Protein AF-A0A7J4P2Q5-F1 (afdb_monomer_lite)

pLDDT: mean 91.99, std 11.83, range [43.25, 98.62]

Sequence (60 aa):
MSQLRMTPEYRVYFDELEAKLAKLYEIAGEARKKGLDASTEVEAQITRDIAERVEKMLGP

Structure (mmCIF, N/CA/C/O backbone):
data_AF-A0A7J4P2Q5-F1
#
_entry.id   AF-A0A7J4P2Q5-F1
#
loop_
_atom_site.group_PDB
_atom_site.id
_atom_site.type_symbol
_atom_site.label_atom_id
_atom_site.label_alt_id
_atom_site.label_comp_id
_atom_site.label_asym_id
_atom_site.label_entity_id
_atom_site.label_seq_id
_atom_site.pdbx_PDB_ins_code
_atom_site.Cartn_x
_atom_site.Cartn_y
_atom_site.Cartn_z
_atom_site.occupancy
_atom_site.B_iso_or_equiv
_atom_site.auth_seq_id
_atom_site.auth_comp_id
_atom_site.auth_asym_id
_atom_site.auth_atom_id
_atom_site.pdbx_PDB_model_num
ATOM 1 N N . MET A 1 1 ? 17.010 14.075 -16.050 1.00 43.25 1 MET A N 1
ATOM 2 C CA . MET A 1 1 ? 16.692 12.693 -15.636 1.00 43.25 1 MET A CA 1
ATOM 3 C C . MET A 1 1 ? 16.306 11.919 -16.885 1.00 43.25 1 MET A C 1
ATOM 5 O O . MET A 1 1 ? 15.278 12.228 -17.471 1.00 43.25 1 MET A O 1
ATOM 9 N N . SER A 1 2 ? 17.165 11.016 -17.363 1.00 47.34 2 SER A N 1
ATOM 10 C CA . SER A 1 2 ? 16.831 10.133 -18.488 1.00 47.34 2 SER A CA 1
ATOM 11 C C . SER A 1 2 ? 15.557 9.363 -18.142 1.00 47.34 2 SER A C 1
ATOM 13 O O . SER A 1 2 ? 15.519 8.703 -17.105 1.00 47.34 2 SER A O 1
ATOM 15 N N . GLN A 1 3 ? 14.522 9.453 -18.976 1.00 56.59 3 GLN A N 1
ATOM 16 C CA . GLN A 1 3 ? 13.346 8.593 -18.877 1.00 56.59 3 GLN A CA 1
ATOM 17 C C . GLN A 1 3 ? 13.819 7.149 -19.087 1.00 56.59 3 GLN A C 1
ATOM 19 O O . GLN A 1 3 ? 14.069 6.725 -20.214 1.00 56.59 3 GLN A O 1
ATOM 24 N N . LEU A 1 4 ? 14.024 6.412 -17.993 1.00 64.25 4 LEU A N 1
ATOM 25 C CA . LEU A 1 4 ? 14.324 4.984 -18.031 1.00 64.25 4 LEU A CA 1
ATOM 26 C C . LEU A 1 4 ? 13.143 4.284 -18.708 1.00 64.25 4 LEU A C 1
ATOM 28 O O . LEU A 1 4 ? 12.074 4.126 -18.121 1.00 64.25 4 LEU A O 1
ATOM 32 N N . ARG A 1 5 ? 13.313 3.901 -19.977 1.00 75.31 5 ARG A N 1
ATOM 33 C CA . ARG A 1 5 ? 12.352 3.035 -20.660 1.00 75.31 5 ARG A CA 1
ATOM 34 C C . ARG A 1 5 ? 12.454 1.650 -20.039 1.00 75.31 5 ARG A C 1
ATOM 36 O O . ARG A 1 5 ? 13.440 0.953 -20.255 1.00 75.31 5 ARG A O 1
ATOM 43 N N . MET A 1 6 ? 11.427 1.256 -19.289 1.00 82.62 6 MET A N 1
ATOM 44 C CA . MET A 1 6 ? 11.246 -0.144 -18.914 1.00 82.62 6 MET A CA 1
ATOM 45 C C . MET A 1 6 ?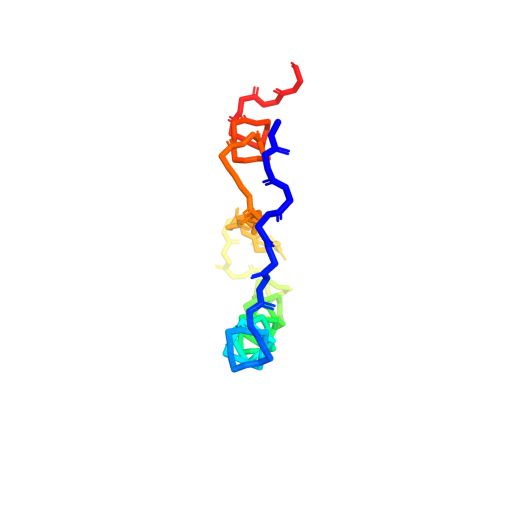 11.073 -0.973 -20.180 1.00 82.62 6 MET A C 1
ATOM 47 O O . MET A 1 6 ? 10.282 -0.614 -21.059 1.00 82.62 6 MET A O 1
ATOM 51 N N . THR A 1 7 ? 11.795 -2.086 -20.257 1.00 93.56 7 THR A N 1
ATOM 52 C CA . THR A 1 7 ? 11.501 -3.094 -21.271 1.00 93.56 7 THR A CA 1
ATOM 53 C C . THR A 1 7 ? 10.123 -3.708 -20.982 1.00 93.56 7 THR A C 1
ATOM 55 O O . THR A 1 7 ? 9.651 -3.647 -19.838 1.00 93.56 7 THR A O 1
ATOM 58 N N . PRO A 1 8 ? 9.446 -4.284 -21.988 1.00 93.75 8 PRO A N 1
ATOM 59 C CA . PRO A 1 8 ? 8.169 -4.963 -21.777 1.00 93.75 8 PRO A CA 1
ATOM 60 C C . PRO A 1 8 ? 8.232 -6.039 -20.683 1.00 93.75 8 PRO A C 1
ATOM 62 O O . PRO A 1 8 ? 7.317 -6.142 -19.874 1.00 93.75 8 PRO A O 1
ATOM 65 N N . GLU A 1 9 ? 9.335 -6.780 -20.5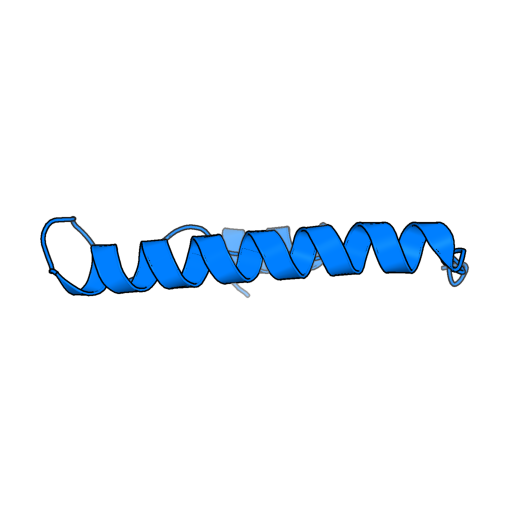99 1.00 94.56 9 GLU A N 1
ATOM 66 C CA . GLU A 1 9 ? 9.545 -7.847 -19.613 1.00 94.56 9 GLU A CA 1
ATOM 67 C C . GLU A 1 9 ? 9.644 -7.279 -18.194 1.00 94.56 9 GLU A C 1
ATOM 69 O O . GLU A 1 9 ? 9.017 -7.793 -17.269 1.00 94.56 9 GLU A O 1
ATOM 74 N N . TYR A 1 10 ? 10.382 -6.175 -18.025 1.00 93.81 10 TYR A N 1
ATOM 75 C CA . TYR A 1 10 ? 10.461 -5.478 -16.743 1.00 93.81 10 TYR A CA 1
ATOM 76 C C . TYR A 1 10 ? 9.105 -4.916 -16.318 1.00 93.81 10 TYR A C 1
ATOM 78 O O . TYR A 1 10 ? 8.783 -4.960 -15.135 1.00 93.81 10 TYR A O 1
ATOM 86 N N . ARG A 1 11 ? 8.297 -4.414 -17.259 1.00 92.44 11 ARG A N 1
ATOM 87 C CA . ARG A 1 11 ? 6.934 -3.958 -16.954 1.00 92.44 11 ARG A CA 1
ATOM 88 C C . ARG A 1 11 ? 6.084 -5.102 -16.409 1.00 92.44 11 ARG A C 1
ATOM 90 O O . ARG A 1 11 ? 5.549 -4.964 -15.320 1.00 92.44 11 ARG A O 1
ATOM 97 N N . VAL A 1 12 ? 6.038 -6.234 -17.113 1.00 96.25 12 VAL A N 1
ATOM 98 C CA . VAL A 1 12 ? 5.277 -7.417 -16.672 1.00 96.25 12 VAL A CA 1
ATOM 99 C C . VAL A 1 12 ? 5.729 -7.880 -15.286 1.00 96.25 12 VAL A C 1
ATOM 101 O O . VAL A 1 12 ? 4.897 -8.138 -14.421 1.00 96.25 12 VAL A O 1
ATOM 104 N N . TYR A 1 13 ? 7.040 -7.924 -15.041 1.00 95.88 13 TYR A N 1
ATOM 105 C CA . TYR A 1 13 ? 7.584 -8.286 -13.733 1.00 95.88 13 TYR A CA 1
ATOM 106 C C . TYR A 1 13 ? 7.105 -7.351 -12.612 1.00 95.88 13 TYR A C 1
ATOM 108 O O . TYR A 1 13 ? 6.670 -7.818 -11.560 1.00 95.88 13 TYR A O 1
ATOM 116 N N . PHE A 1 14 ? 7.169 -6.035 -12.826 1.00 94.69 14 PHE A N 1
ATOM 117 C CA . PHE A 1 14 ? 6.705 -5.068 -11.832 1.00 94.69 14 PHE A CA 1
ATOM 118 C C . PHE A 1 14 ? 5.187 -5.122 -11.636 1.00 94.69 14 PHE A C 1
ATOM 120 O O . PHE A 1 14 ? 4.744 -5.114 -10.490 1.00 94.69 14 PHE A O 1
ATOM 127 N N . ASP A 1 15 ? 4.407 -5.267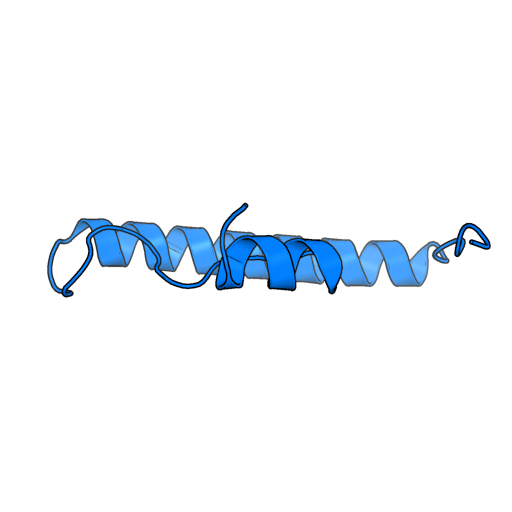 -12.709 1.00 95.69 15 ASP A N 1
ATOM 128 C CA . ASP A 1 15 ? 2.947 -5.402 -12.636 1.00 95.69 15 ASP A CA 1
ATOM 129 C C . ASP A 1 15 ? 2.552 -6.629 -11.789 1.00 95.69 15 ASP A C 1
ATOM 131 O O . ASP A 1 15 ? 1.649 -6.564 -10.950 1.00 95.69 15 ASP A O 1
ATOM 135 N N . GLU A 1 16 ? 3.271 -7.749 -11.933 1.00 98.25 16 GLU A N 1
ATOM 136 C CA . GLU A 1 16 ? 3.066 -8.928 -11.088 1.00 98.25 16 GLU A CA 1
ATOM 137 C C . GLU A 1 16 ? 3.388 -8.677 -9.610 1.00 98.25 16 GLU A C 1
ATOM 139 O O . GLU A 1 16 ? 2.684 -9.184 -8.729 1.00 98.25 16 GLU A O 1
ATOM 144 N N . LEU A 1 17 ? 4.469 -7.947 -9.319 1.00 97.88 17 LEU A N 1
ATOM 145 C CA . LEU A 1 17 ? 4.837 -7.598 -7.947 1.00 97.88 17 LEU A CA 1
ATOM 146 C C . LEU A 1 17 ? 3.784 -6.691 -7.310 1.00 97.88 17 LEU A C 1
ATOM 148 O O . LEU A 1 17 ? 3.376 -6.944 -6.175 1.00 97.88 17 LEU A O 1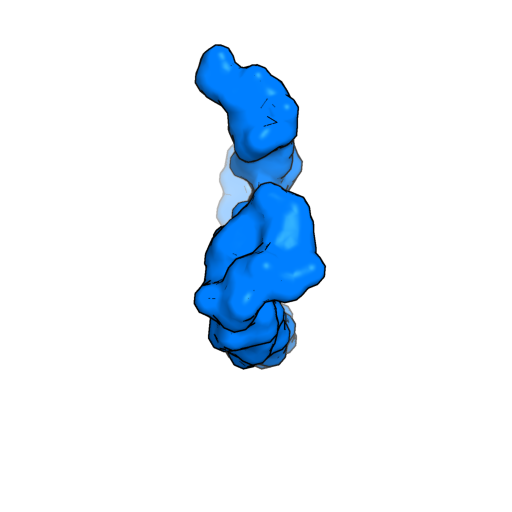
ATOM 152 N N . GLU A 1 18 ? 3.314 -5.678 -8.038 1.00 97.00 18 GLU A N 1
ATOM 153 C CA . GLU A 1 18 ? 2.272 -4.762 -7.573 1.00 97.00 18 GLU A CA 1
ATOM 154 C C . GLU A 1 18 ? 0.960 -5.506 -7.300 1.00 97.00 18 GLU A C 1
ATOM 156 O O . GLU A 1 18 ? 0.366 -5.328 -6.235 1.00 97.00 18 GLU A O 1
ATOM 161 N N . ALA A 1 19 ? 0.549 -6.413 -8.190 1.00 98.31 19 ALA A N 1
ATOM 162 C CA . ALA A 1 19 ? -0.657 -7.218 -7.999 1.00 98.31 19 ALA A CA 1
ATOM 163 C C . ALA A 1 19 ? -0.569 -8.123 -6.754 1.00 98.31 19 ALA A C 1
ATOM 165 O O . ALA A 1 19 ? -1.521 -8.222 -5.973 1.00 98.31 19 ALA A O 1
ATOM 166 N N . LYS A 1 20 ? 0.583 -8.771 -6.534 1.00 98.56 20 LYS A N 1
ATOM 167 C CA . LYS A 1 20 ? 0.818 -9.616 -5.349 1.00 98.56 20 LYS A CA 1
ATOM 168 C C . LYS A 1 20 ? 0.837 -8.779 -4.066 1.00 98.56 20 LYS A C 1
ATOM 170 O O . LYS A 1 20 ? 0.232 -9.186 -3.075 1.00 98.56 20 LYS A O 1
ATOM 175 N N . LEU A 1 21 ? 1.479 -7.610 -4.087 1.00 98.31 21 LEU A N 1
ATOM 176 C CA . LEU A 1 21 ? 1.504 -6.680 -2.956 1.00 98.31 21 LEU A CA 1
ATOM 177 C C . LEU A 1 21 ? 0.100 -6.169 -2.612 1.00 98.31 21 LEU A C 1
ATOM 179 O O . LEU A 1 21 ? -0.269 -6.177 -1.440 1.00 98.31 21 LEU A O 1
ATOM 183 N N . ALA A 1 22 ? -0.697 -5.785 -3.613 1.00 98.00 22 ALA A N 1
ATOM 184 C CA . ALA A 1 22 ? -2.069 -5.318 -3.419 1.00 98.00 22 ALA A CA 1
ATOM 185 C C . ALA A 1 22 ? -2.932 -6.376 -2.715 1.00 98.00 22 ALA A C 1
ATOM 187 O O . ALA A 1 22 ? -3.606 -6.072 -1.732 1.00 98.00 22 ALA A O 1
ATOM 188 N N . LYS A 1 23 ? -2.824 -7.641 -3.144 1.00 98.62 23 LYS A N 1
ATOM 189 C CA . LYS A 1 23 ? -3.511 -8.765 -2.495 1.00 98.62 23 LYS A CA 1
ATOM 190 C C . LYS A 1 23 ? -3.095 -8.940 -1.031 1.00 98.62 23 LYS A C 1
ATOM 192 O O . LYS A 1 23 ? -3.939 -9.197 -0.176 1.00 98.62 23 LYS A O 1
ATOM 197 N N . LEU A 1 24 ? -1.801 -8.822 -0.725 1.00 98.44 24 LEU A N 1
ATOM 198 C CA . LEU A 1 24 ? -1.314 -8.908 0.657 1.00 98.44 24 LEU A CA 1
ATOM 199 C C . LEU A 1 24 ? -1.841 -7.751 1.515 1.00 98.44 24 LEU A C 1
ATOM 201 O O . LEU A 1 24 ? -2.223 -7.973 2.662 1.00 98.44 24 LEU A O 1
ATOM 205 N N . TYR A 1 25 ? -1.902 -6.541 0.956 1.00 98.25 25 TYR A N 1
ATOM 206 C CA . TYR A 1 25 ? -2.451 -5.369 1.637 1.00 98.25 25 TYR A CA 1
ATOM 207 C C . TYR A 1 25 ? -3.935 -5.507 1.954 1.00 98.25 25 TYR A C 1
ATOM 209 O O . TYR A 1 25 ? -4.355 -5.140 3.047 1.00 98.25 25 TYR A O 1
ATOM 217 N N . GLU A 1 26 ? -4.719 -6.059 1.029 1.00 98.44 26 GLU A N 1
ATOM 218 C CA . GLU A 1 26 ? -6.139 -6.339 1.243 1.00 98.44 26 GLU A CA 1
ATOM 219 C C . GLU A 1 26 ? -6.331 -7.311 2.413 1.00 98.44 26 GLU A C 1
ATOM 221 O O . GLU A 1 26 ? -7.052 -7.005 3.361 1.00 98.44 26 GLU A O 1
ATOM 226 N N . ILE A 1 27 ? -5.605 -8.436 2.410 1.00 98.62 27 ILE A N 1
ATOM 227 C CA . ILE A 1 27 ? -5.648 -9.424 3.499 1.00 98.62 27 ILE A CA 1
ATOM 228 C C . ILE A 1 27 ? -5.252 -8.783 4.836 1.00 98.62 27 ILE A C 1
ATOM 230 O O . ILE A 1 27 ? -5.913 -9.009 5.852 1.00 98.62 27 ILE A O 1
ATOM 234 N N . ALA A 1 28 ? -4.187 -7.976 4.846 1.00 98.44 28 ALA A N 1
ATOM 235 C CA . ALA A 1 28 ? -3.749 -7.267 6.041 1.00 98.44 28 ALA A CA 1
ATOM 236 C C . ALA A 1 28 ? -4.811 -6.267 6.524 1.00 98.44 28 ALA A C 1
ATOM 238 O O . ALA A 1 28 ? -5.084 -6.207 7.719 1.00 98.44 28 ALA A O 1
ATOM 239 N N . GLY A 1 29 ? -5.456 -5.533 5.616 1.00 98.31 29 GLY A N 1
ATOM 240 C CA . GLY A 1 29 ? -6.539 -4.607 5.936 1.00 98.31 29 GLY A CA 1
ATOM 241 C C . GLY A 1 29 ? -7.736 -5.312 6.569 1.00 98.31 29 GLY A C 1
ATOM 242 O O . GLY A 1 29 ? -8.210 -4.890 7.622 1.00 98.31 29 GLY A O 1
ATOM 243 N N . GLU A 1 30 ? -8.178 -6.430 5.995 1.00 98.50 30 GLU A N 1
ATOM 244 C CA . GLU A 1 30 ? -9.255 -7.246 6.569 1.00 98.50 30 GLU A CA 1
ATOM 245 C C . GLU A 1 30 ? -8.889 -7.819 7.946 1.00 98.50 30 GLU A C 1
ATOM 247 O O . GLU A 1 30 ? -9.746 -7.933 8.824 1.00 98.50 30 GLU A O 1
ATOM 252 N N . ALA A 1 31 ? -7.615 -8.148 8.177 1.00 98.50 31 ALA A N 1
ATOM 253 C CA . ALA A 1 31 ? -7.140 -8.551 9.496 1.00 98.50 31 ALA A CA 1
ATOM 254 C C . ALA A 1 31 ? -7.165 -7.382 10.498 1.00 98.50 31 ALA A C 1
ATOM 256 O O . ALA A 1 31 ? -7.730 -7.534 11.583 1.00 98.50 31 ALA A O 1
ATOM 257 N N . ARG A 1 32 ? -6.622 -6.211 10.132 1.00 98.50 32 ARG A N 1
ATOM 258 C CA . ARG A 1 32 ? -6.555 -5.025 11.00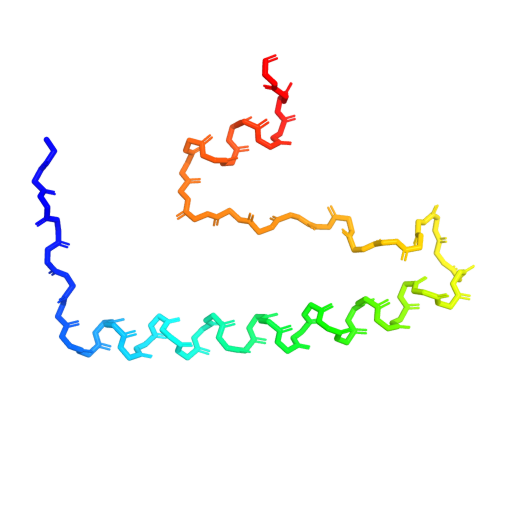5 1.00 98.50 32 ARG A CA 1
ATOM 259 C C . ARG A 1 32 ? -7.936 -4.489 11.382 1.00 98.50 32 ARG A C 1
ATOM 261 O O . ARG A 1 32 ? -8.158 -4.151 12.543 1.00 98.50 32 ARG A O 1
ATOM 268 N N . LYS A 1 33 ? -8.910 -4.534 10.466 1.00 98.25 33 LYS A N 1
ATOM 269 C CA . LYS A 1 33 ? -10.315 -4.158 10.728 1.00 98.25 33 LYS A CA 1
ATOM 270 C C . LYS A 1 33 ? -10.972 -4.941 11.869 1.00 98.25 33 LYS A C 1
ATOM 272 O O . LYS A 1 33 ? -11.967 -4.478 12.418 1.00 98.25 33 LYS A O 1
ATOM 277 N N . LYS A 1 34 ? -10.431 -6.102 12.259 1.00 98.31 34 LYS A N 1
ATOM 278 C CA . LYS A 1 34 ? -10.926 -6.872 13.413 1.00 98.31 34 LYS A CA 1
ATOM 279 C C . LYS A 1 34 ? -10.625 -6.208 14.760 1.00 98.31 34 LYS A C 1
ATOM 281 O O . LYS A 1 34 ? -11.169 -6.654 15.763 1.00 98.31 34 LYS A O 1
ATOM 286 N N . GLY A 1 35 ? -9.765 -5.185 14.797 1.00 98.12 35 GLY A N 1
ATOM 287 C CA . GLY A 1 35 ? -9.460 -4.430 16.016 1.00 98.12 35 GLY A CA 1
ATOM 288 C C . GLY A 1 35 ? -8.697 -5.233 17.070 1.00 98.12 35 GLY A C 1
ATOM 289 O O . GLY A 1 35 ? -8.839 -4.971 18.259 1.00 98.12 35 GLY A O 1
ATOM 290 N N . LEU A 1 36 ? -7.928 -6.238 16.639 1.00 98.00 36 LEU A N 1
ATOM 291 C CA . LEU A 1 36 ? -7.124 -7.092 17.524 1.00 98.00 36 LEU A CA 1
ATOM 292 C C . LEU A 1 36 ? -5.701 -6.552 17.748 1.00 98.00 36 LEU A C 1
ATOM 294 O O . LEU A 1 36 ? -5.004 -7.034 18.635 1.00 98.00 36 LEU A O 1
ATOM 298 N N . ASP A 1 37 ? -5.295 -5.559 16.957 1.00 97.62 37 ASP A N 1
ATOM 299 C CA . ASP A 1 37 ? -3.999 -4.884 17.021 1.00 97.62 37 ASP A CA 1
ATOM 300 C C . ASP A 1 37 ? -4.169 -3.423 17.475 1.00 97.62 37 ASP A C 1
ATOM 302 O O . ASP A 1 37 ? -5.281 -2.896 17.530 1.00 97.62 37 ASP A O 1
ATOM 306 N N . ALA A 1 38 ? -3.056 -2.738 17.755 1.00 97.00 38 ALA A N 1
ATOM 307 C CA . ALA A 1 38 ? -3.043 -1.341 18.210 1.00 97.00 38 ALA A CA 1
ATOM 308 C C . ALA A 1 38 ? -3.641 -0.333 17.204 1.00 97.00 38 ALA A C 1
ATOM 310 O O . ALA A 1 38 ? -4.014 0.772 17.593 1.00 97.00 38 ALA A O 1
ATOM 311 N N . SER A 1 39 ? -3.734 -0.706 15.924 1.00 97.62 39 SER A N 1
ATOM 312 C CA . SER A 1 39 ? -4.354 0.087 14.862 1.00 97.62 39 SER A CA 1
ATOM 313 C C . SER A 1 39 ? -5.281 -0.783 14.018 1.00 97.62 39 SER A C 1
ATOM 315 O O . SER A 1 39 ? -4.949 -1.930 13.701 1.00 97.62 39 SER A O 1
ATOM 317 N N . THR A 1 40 ? -6.415 -0.210 13.607 1.00 97.94 40 THR A N 1
ATOM 318 C CA . THR A 1 40 ? -7.379 -0.833 12.686 1.00 97.94 40 THR A CA 1
ATOM 319 C C . THR A 1 40 ? -7.003 -0.674 11.214 1.00 97.94 40 THR A C 1
ATOM 321 O O . THR A 1 40 ? -7.723 -1.152 10.339 1.00 97.94 40 THR A O 1
ATOM 324 N N . GLU A 1 41 ? -5.871 -0.030 10.932 1.00 97.62 41 GLU A N 1
ATOM 325 C CA . GLU A 1 41 ? -5.342 0.189 9.589 1.00 97.62 41 GLU A CA 1
ATOM 326 C C . GLU A 1 41 ? -3.980 -0.490 9.412 1.00 97.62 41 GLU A C 1
ATOM 328 O O . GLU A 1 41 ? -3.266 -0.781 10.376 1.00 97.62 41 GLU A O 1
ATOM 333 N N . VAL A 1 42 ? -3.610 -0.761 8.158 1.00 97.88 42 VAL A N 1
ATOM 334 C CA . VAL A 1 42 ? -2.277 -1.276 7.829 1.00 97.88 42 VAL A CA 1
ATOM 335 C C . VAL A 1 42 ? -1.260 -0.154 8.027 1.00 97.88 42 VAL A C 1
ATOM 337 O O . VAL A 1 42 ? -1.302 0.850 7.327 1.00 97.88 42 VAL A O 1
ATOM 340 N N . GLU A 1 43 ? -0.341 -0.338 8.973 1.00 95.88 43 GLU A N 1
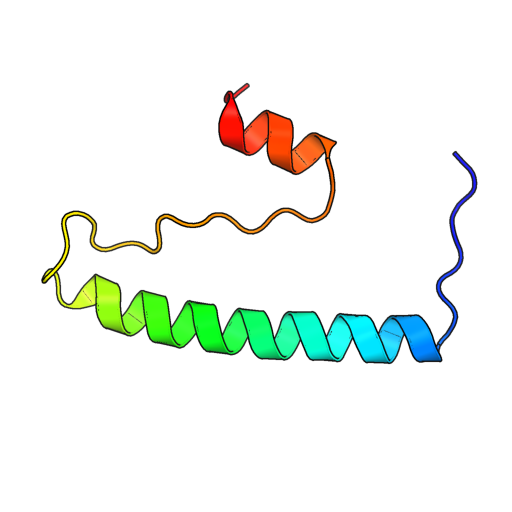ATOM 341 C CA . GLU A 1 43 ? 0.643 0.689 9.352 1.00 95.88 43 GLU A CA 1
ATOM 342 C C . GLU A 1 43 ? 1.810 0.818 8.370 1.00 95.88 43 GLU A C 1
ATOM 344 O O . GLU A 1 43 ? 2.396 1.891 8.233 1.00 95.88 43 GLU A O 1
ATOM 349 N N . ALA A 1 44 ? 2.168 -0.272 7.683 1.00 93.94 44 ALA A N 1
ATOM 350 C CA . ALA A 1 44 ? 3.136 -0.187 6.599 1.00 93.94 44 ALA A CA 1
ATOM 351 C C . ALA A 1 44 ? 2.607 0.795 5.545 1.00 93.94 44 ALA A C 1
ATOM 353 O O . ALA A 1 44 ? 1.400 0.865 5.309 1.00 93.94 44 ALA A O 1
ATOM 354 N N . GLN A 1 45 ? 3.495 1.536 4.887 1.00 94.19 45 GLN A N 1
ATOM 355 C CA . GLN A 1 45 ? 3.137 2.429 3.788 1.00 94.19 45 GLN A CA 1
ATOM 356 C C . GLN A 1 45 ? 3.901 2.025 2.525 1.00 94.19 45 GLN A C 1
ATOM 358 O O . GLN A 1 45 ? 5.114 1.818 2.558 1.00 94.19 45 GLN A O 1
ATOM 363 N N . ILE A 1 46 ? 3.195 1.912 1.397 1.00 94.38 46 ILE A N 1
ATOM 364 C CA . ILE A 1 46 ? 3.803 1.607 0.092 1.00 94.38 46 ILE A CA 1
ATOM 365 C C . ILE A 1 46 ? 4.462 2.875 -0.457 1.00 94.38 46 ILE A C 1
ATOM 367 O O . ILE A 1 46 ? 3.847 3.935 -0.418 1.00 94.38 46 ILE A O 1
ATOM 371 N N . THR A 1 47 ? 5.677 2.770 -0.995 1.00 94.88 47 THR A N 1
ATOM 372 C CA . THR A 1 47 ? 6.422 3.873 -1.635 1.00 94.88 47 THR A CA 1
ATOM 373 C C . THR A 1 47 ? 6.940 3.414 -2.994 1.00 94.88 47 THR A C 1
ATOM 375 O O . THR A 1 47 ? 7.442 2.292 -3.085 1.00 94.88 47 THR A O 1
ATOM 378 N N . ARG A 1 48 ? 6.887 4.263 -4.020 1.00 90.94 48 ARG A N 1
ATOM 379 C CA . ARG A 1 48 ? 7.372 3.983 -5.381 1.00 90.94 48 ARG A CA 1
ATOM 380 C C . ARG A 1 48 ? 8.830 4.375 -5.579 1.00 90.94 48 ARG A C 1
ATOM 382 O O . ARG A 1 48 ? 9.535 3.733 -6.352 1.00 90.94 48 ARG A O 1
ATOM 389 N N . ASP A 1 49 ? 9.291 5.402 -4.873 1.00 92.31 49 ASP A N 1
ATOM 390 C CA . ASP A 1 49 ? 10.665 5.882 -4.956 1.00 92.31 49 ASP A CA 1
ATOM 391 C C . ASP A 1 49 ? 11.187 6.413 -3.610 1.00 92.31 49 ASP A C 1
ATOM 393 O O . ASP A 1 49 ? 10.542 6.316 -2.561 1.00 92.31 49 ASP A O 1
ATOM 397 N N . ILE A 1 50 ? 12.421 6.917 -3.636 1.00 93.38 50 ILE A N 1
ATOM 398 C CA . ILE A 1 50 ? 13.094 7.463 -2.456 1.00 93.38 50 ILE A CA 1
ATOM 399 C C . ILE A 1 50 ? 12.428 8.764 -1.994 1.00 93.38 50 ILE A C 1
ATOM 401 O O . ILE A 1 50 ? 12.364 8.996 -0.790 1.00 93.38 50 ILE A O 1
ATOM 405 N N . ALA A 1 51 ? 11.925 9.595 -2.908 1.00 92.38 51 ALA A N 1
ATOM 406 C CA . ALA A 1 51 ? 11.308 10.868 -2.550 1.00 92.38 51 ALA A CA 1
ATOM 407 C C . ALA A 1 51 ? 10.000 10.637 -1.783 1.00 92.38 51 ALA A C 1
ATOM 409 O O . ALA A 1 51 ? 9.842 11.153 -0.679 1.00 92.38 51 ALA A O 1
ATOM 410 N N . GLU A 1 52 ? 9.130 9.767 -2.301 1.00 94.56 52 GLU A N 1
ATOM 411 C CA . GLU A 1 52 ? 7.878 9.389 -1.641 1.00 94.56 52 GLU A CA 1
ATOM 412 C C . GLU A 1 52 ? 8.140 8.739 -0.276 1.00 94.56 52 GLU A C 1
ATOM 414 O O . GLU A 1 52 ? 7.405 8.971 0.681 1.00 94.56 52 GLU A O 1
ATOM 419 N N . ARG A 1 53 ? 9.212 7.944 -0.150 1.00 94.50 53 ARG A N 1
ATOM 420 C CA . ARG A 1 53 ? 9.612 7.360 1.137 1.00 94.50 53 ARG A CA 1
ATOM 421 C C . ARG A 1 53 ? 10.008 8.418 2.162 1.00 94.50 53 ARG A C 1
ATOM 423 O O . ARG A 1 53 ? 9.650 8.274 3.327 1.00 94.50 53 ARG A O 1
ATOM 430 N N . VAL A 1 54 ? 10.756 9.438 1.749 1.00 95.00 54 VAL A N 1
ATOM 431 C CA . VAL A 1 54 ? 11.168 10.534 2.637 1.00 95.00 54 VAL A CA 1
ATOM 432 C C . VAL A 1 54 ? 9.949 11.327 3.102 1.00 95.00 54 VAL A C 1
ATOM 434 O O . VAL A 1 54 ? 9.799 11.531 4.303 1.00 95.00 54 VAL A O 1
ATOM 437 N N . GLU A 1 55 ? 9.052 11.692 2.183 1.00 93.69 55 GLU A N 1
ATOM 438 C CA . GLU A 1 55 ? 7.810 12.417 2.491 1.00 93.69 55 GLU A CA 1
ATOM 439 C C . GLU A 1 55 ? 6.929 11.641 3.478 1.00 93.69 55 GLU A C 1
ATOM 441 O O . GLU A 1 55 ? 6.496 12.172 4.497 1.00 93.69 55 GLU A O 1
ATOM 446 N N . LYS A 1 56 ? 6.722 10.347 3.229 1.00 92.62 56 LYS A N 1
ATOM 447 C CA . LYS A 1 56 ? 5.920 9.477 4.098 1.00 92.62 56 LYS A CA 1
ATOM 448 C C . LYS A 1 56 ? 6.521 9.258 5.484 1.00 92.62 56 LYS A C 1
ATOM 450 O O . LYS A 1 56 ? 5.785 9.062 6.447 1.00 92.62 56 LYS A O 1
ATOM 455 N N . MET A 1 57 ? 7.848 9.292 5.593 1.00 91.25 57 MET A N 1
ATOM 456 C CA . MET A 1 57 ? 8.551 9.075 6.856 1.00 91.25 57 MET A CA 1
ATOM 457 C C . MET A 1 57 ? 8.648 10.343 7.713 1.00 91.25 57 MET A C 1
ATOM 459 O O . MET A 1 57 ? 8.608 10.243 8.938 1.00 91.25 57 MET A O 1
ATOM 463 N N . LEU A 1 58 ? 8.822 11.512 7.094 1.00 92.38 58 LEU A N 1
ATOM 464 C CA . LEU A 1 58 ? 9.071 12.772 7.805 1.00 92.38 58 LEU A CA 1
ATOM 465 C C . LEU A 1 58 ? 7.853 13.703 7.850 1.00 92.38 58 LEU A C 1
ATOM 467 O O . LEU A 1 58 ? 7.823 14.600 8.690 1.00 92.38 58 LEU A O 1
ATOM 471 N N . GLY A 1 59 ? 6.850 13.473 7.001 1.00 79.50 59 GLY A N 1
ATOM 472 C CA . GLY A 1 59 ? 5.799 14.447 6.728 1.00 79.50 59 GLY A CA 1
ATOM 473 C C . GLY A 1 59 ? 6.279 15.567 5.789 1.00 79.50 59 GLY A C 1
ATOM 474 O O . GLY A 1 59 ? 7.433 15.546 5.348 1.00 79.50 59 GLY A O 1
ATOM 475 N N . PRO A 1 60 ? 5.388 16.511 5.438 1.00 74.12 60 PRO A N 1
ATOM 476 C CA . PRO A 1 60 ? 5.740 17.706 4.670 1.00 74.12 60 PRO A CA 1
ATOM 477 C C . PRO A 1 60 ? 6.638 18.685 5.441 1.00 74.12 60 PRO A C 1
ATOM 479 O O . PRO A 1 60 ? 6.549 18.736 6.690 1.00 74.12 60 PRO A O 1
#

Secondary structure (DSSP, 8-state):
-------HHHHHHHHHHHHHHHHHHHHHHHHHTTS-SS-SS------SSHHHHHHHHH--

Foldseek 3Di:
DPPPDDDPVNVVVVVVVVVVVVVVLVVVLVVLCVVPDPHSHDPDDDDPDPVRVVCVVPPD

Radius of gyration: 15.42 Å; chains: 1; bounding box: 28×27×40 Å